Protein AF-A0A920HLV9-F1 (afdb_monomer_lite)

Structure (mmCIF, N/CA/C/O backbone):
data_AF-A0A920HLV9-F1
#
_entry.id   AF-A0A920HLV9-F1
#
loop_
_atom_site.group_PDB
_atom_site.id
_atom_site.type_symbol
_atom_site.label_atom_id
_atom_site.label_alt_id
_atom_site.label_comp_id
_atom_site.label_asym_id
_atom_site.label_entity_id
_atom_site.label_seq_id
_atom_site.pdbx_PDB_ins_code
_atom_site.Cartn_x
_atom_site.Cartn_y
_atom_site.Cartn_z
_atom_site.occupancy
_atom_site.B_iso_or_equiv
_atom_site.auth_seq_id
_atom_site.auth_comp_id
_atom_site.auth_asym_id
_atom_site.auth_atom_id
_atom_site.pdbx_PDB_model_num
ATOM 1 N N . MET A 1 1 ? -12.175 2.499 11.549 1.00 86.56 1 MET A N 1
ATOM 2 C CA . MET A 1 1 ? -11.619 3.129 10.337 1.00 86.56 1 MET A CA 1
ATOM 3 C C . MET A 1 1 ? -11.220 2.059 9.340 1.00 86.56 1 MET A C 1
ATOM 5 O O . MET A 1 1 ? -10.775 0.989 9.750 1.00 86.56 1 MET A O 1
ATOM 9 N N . VAL A 1 2 ? -11.435 2.338 8.056 1.00 90.25 2 VAL A N 1
ATOM 10 C CA . VAL A 1 2 ? -11.090 1.455 6.938 1.00 90.25 2 VAL A CA 1
ATOM 11 C C . VAL A 1 2 ? -10.184 2.238 6.003 1.00 90.25 2 VAL A C 1
ATOM 13 O O . VAL A 1 2 ? -10.560 3.330 5.579 1.00 90.25 2 VAL A O 1
ATOM 16 N N . THR A 1 3 ? -9.034 1.669 5.665 1.00 89.75 3 THR A N 1
ATOM 17 C CA . THR A 1 3 ? -8.076 2.276 4.741 1.00 89.75 3 THR A CA 1
ATOM 18 C C . THR A 1 3 ? -7.927 1.371 3.529 1.00 89.75 3 THR A C 1
ATOM 20 O O . THR A 1 3 ? -7.759 0.160 3.673 1.00 89.75 3 THR A O 1
ATOM 23 N N . LYS A 1 4 ? -8.011 1.959 2.333 1.00 89.75 4 LYS A N 1
ATOM 24 C CA . LYS A 1 4 ? -7.696 1.289 1.071 1.00 89.75 4 LYS A CA 1
ATOM 25 C C . LYS A 1 4 ? -6.448 1.907 0.469 1.00 89.75 4 LYS A C 1
ATOM 27 O O . LYS A 1 4 ? -6.384 3.124 0.316 1.00 89.75 4 LYS A O 1
ATOM 32 N N . ILE A 1 5 ? -5.486 1.060 0.127 1.00 87.75 5 ILE A N 1
ATOM 33 C CA . ILE A 1 5 ? -4.200 1.467 -0.424 1.00 87.75 5 ILE A CA 1
ATOM 34 C C . ILE A 1 5 ? -3.981 0.743 -1.759 1.00 87.75 5 ILE A C 1
ATOM 36 O O . ILE A 1 5 ? -4.056 -0.488 -1.795 1.00 87.75 5 ILE A O 1
ATOM 40 N N . PRO A 1 6 ? -3.744 1.463 -2.868 1.00 87.25 6 PRO A N 1
ATOM 41 C CA . PRO A 1 6 ? -3.455 0.834 -4.152 1.00 87.25 6 PRO A CA 1
ATOM 42 C C . PRO A 1 6 ? -2.082 0.145 -4.140 1.00 87.25 6 PRO A C 1
ATOM 44 O O . PRO A 1 6 ? -1.110 0.705 -3.643 1.00 87.25 6 PRO A O 1
ATOM 47 N N . LYS A 1 7 ? -1.993 -1.045 -4.746 1.00 84.88 7 LYS A N 1
ATOM 48 C CA . LYS A 1 7 ? -0.732 -1.762 -4.989 1.00 84.88 7 LYS A CA 1
ATOM 49 C C . LYS A 1 7 ? -0.239 -1.484 -6.407 1.00 84.88 7 LYS A C 1
ATOM 51 O O . LYS A 1 7 ? -0.984 -1.660 -7.379 1.00 84.88 7 LYS A O 1
ATOM 56 N N . PHE A 1 8 ? 1.027 -1.100 -6.528 1.00 81.94 8 PHE A N 1
ATOM 57 C CA . PHE A 1 8 ? 1.705 -0.884 -7.804 1.00 81.94 8 PHE A CA 1
ATOM 58 C C . PHE A 1 8 ? 2.787 -1.950 -7.985 1.00 81.94 8 PHE A C 1
ATOM 60 O O . PHE A 1 8 ? 3.563 -2.189 -7.076 1.00 81.94 8 PHE A O 1
ATOM 67 N N . ALA A 1 9 ? 2.836 -2.609 -9.144 1.00 77.38 9 ALA A N 1
ATOM 68 C CA . ALA A 1 9 ? 3.809 -3.669 -9.424 1.00 77.38 9 ALA A CA 1
ATOM 69 C C . ALA A 1 9 ? 4.794 -3.221 -10.513 1.00 77.38 9 ALA A C 1
ATOM 71 O O . ALA A 1 9 ? 4.792 -3.762 -11.621 1.00 77.38 9 ALA A O 1
ATOM 72 N N . PHE A 1 10 ? 5.604 -2.200 -10.218 1.00 72.75 10 PHE A N 1
ATOM 73 C CA . PHE A 1 10 ? 6.554 -1.634 -11.186 1.00 72.75 10 PHE A CA 1
ATOM 74 C C . PHE A 1 10 ? 7.711 -2.589 -11.521 1.00 72.75 10 PHE A C 1
ATOM 76 O O . PHE A 1 10 ? 8.202 -2.568 -12.645 1.00 72.75 10 PHE A O 1
ATOM 83 N N . GLU A 1 11 ? 8.071 -3.508 -10.617 1.00 71.19 11 GLU A N 1
ATOM 84 C CA . GLU A 1 11 ? 9.107 -4.530 -10.852 1.00 71.19 11 GLU A CA 1
ATOM 85 C C . GLU A 1 11 ? 8.793 -5.452 -12.038 1.00 71.19 11 GLU A C 1
ATOM 87 O O . GLU A 1 11 ? 9.689 -5.922 -12.737 1.00 71.19 11 GLU A O 1
ATOM 92 N N . LYS A 1 12 ? 7.504 -5.691 -12.308 1.00 71.88 12 LYS A N 1
ATOM 93 C CA . LYS A 1 12 ? 7.070 -6.520 -13.441 1.00 71.88 12 LYS A CA 1
ATOM 94 C C . LYS A 1 12 ? 7.165 -5.786 -14.780 1.00 71.88 12 LYS A C 1
ATOM 96 O O . LYS A 1 12 ? 7.111 -6.432 -15.825 1.00 71.88 12 LYS A O 1
ATOM 101 N N . PHE A 1 13 ? 7.306 -4.461 -14.765 1.00 75.62 13 PHE A N 1
ATOM 102 C CA . PHE A 1 13 ? 7.308 -3.616 -15.955 1.00 75.62 13 PHE A CA 1
ATOM 103 C C . PHE A 1 13 ? 8.452 -2.591 -15.894 1.00 75.62 13 PHE A C 1
ATOM 105 O O . PHE A 1 13 ? 8.198 -1.402 -15.720 1.00 75.62 13 PHE A O 1
ATOM 112 N N . PRO A 1 14 ? 9.715 -3.010 -16.099 1.00 70.31 14 PRO A N 1
ATOM 113 C CA . PRO A 1 14 ? 10.884 -2.135 -15.950 1.00 70.31 14 PRO A CA 1
ATOM 114 C C . PRO A 1 14 ? 10.935 -0.974 -16.958 1.00 70.31 14 PRO A C 1
ATOM 116 O O . PRO A 1 14 ? 11.620 0.014 -16.727 1.00 70.31 14 PRO A O 1
ATOM 119 N N . GLN A 1 15 ? 10.207 -1.066 -18.078 1.00 75.25 15 GLN A N 1
ATOM 120 C CA . GLN A 1 15 ? 10.059 0.039 -19.038 1.00 75.25 15 GLN A CA 1
ATOM 121 C C . GLN A 1 15 ? 8.863 0.955 -18.732 1.00 75.25 15 GLN A C 1
ATOM 123 O O . GLN A 1 15 ? 8.679 1.975 -19.398 1.00 75.25 15 GLN A O 1
ATOM 128 N N . ALA A 1 16 ? 8.013 0.597 -17.764 1.00 70.44 16 ALA A N 1
ATOM 129 C CA . ALA A 1 16 ? 6.862 1.408 -17.404 1.00 70.44 16 ALA A CA 1
ATOM 130 C C . ALA A 1 16 ? 7.291 2.553 -16.488 1.00 70.44 16 ALA A C 1
ATOM 132 O O . ALA A 1 16 ? 7.933 2.362 -15.460 1.00 70.44 16 ALA A O 1
ATOM 133 N N . ASN A 1 17 ? 6.883 3.765 -16.851 1.00 72.62 17 ASN A N 1
ATOM 134 C CA . ASN A 1 17 ? 7.132 4.947 -16.040 1.00 72.62 17 ASN A CA 1
ATOM 135 C C . ASN A 1 17 ? 6.367 4.843 -14.702 1.00 72.62 17 ASN A C 1
ATOM 137 O O . ASN A 1 17 ? 5.133 4.747 -14.710 1.00 72.62 17 ASN A O 1
ATOM 141 N N . SER A 1 18 ? 7.089 4.901 -13.581 1.00 72.25 18 SER A N 1
ATOM 142 C CA . SER A 1 18 ? 6.568 4.828 -12.205 1.00 72.25 18 SER A CA 1
ATOM 143 C C . SER A 1 18 ? 5.771 6.064 -11.767 1.00 72.25 18 SER A C 1
ATOM 145 O O . SER A 1 18 ? 5.052 6.025 -10.770 1.00 72.25 18 SER A O 1
ATOM 147 N N . ARG A 1 19 ? 5.823 7.155 -12.539 1.00 75.06 19 ARG A N 1
ATOM 148 C CA . ARG A 1 19 ? 5.104 8.400 -12.259 1.00 75.06 19 ARG A CA 1
ATOM 149 C C . ARG A 1 19 ? 3.591 8.229 -12.374 1.00 75.06 19 ARG A C 1
ATOM 151 O O . ARG A 1 19 ? 3.085 7.711 -13.378 1.00 75.06 19 ARG A O 1
ATOM 158 N N . LEU A 1 20 ? 2.860 8.765 -11.401 1.00 75.56 20 LEU A N 1
ATOM 159 C CA . LEU A 1 20 ? 1.402 8.833 -11.443 1.00 75.56 20 LEU A CA 1
ATOM 160 C C . LEU A 1 20 ? 0.934 9.813 -12.531 1.00 75.56 20 LEU A C 1
ATOM 162 O O . LEU A 1 20 ? 1.416 10.938 -12.661 1.00 75.56 2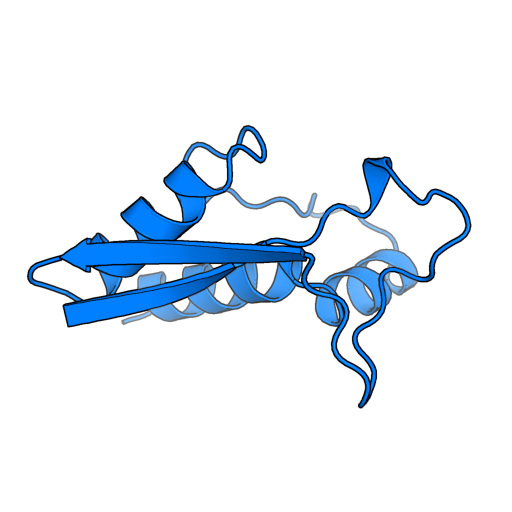0 LEU A O 1
ATOM 166 N N . THR A 1 21 ? -0.010 9.358 -13.347 1.00 78.12 21 THR A N 1
ATOM 167 C CA . THR A 1 21 ? -0.641 10.136 -14.422 1.00 78.12 21 THR A CA 1
ATOM 168 C C . THR A 1 21 ? -2.155 10.078 -14.248 1.00 78.12 21 THR A C 1
ATOM 170 O O . THR A 1 21 ? -2.646 9.398 -13.356 1.00 78.12 21 THR A O 1
ATOM 173 N N . THR A 1 22 ? -2.918 10.735 -15.117 1.00 83.56 22 THR A N 1
ATOM 174 C CA . THR A 1 22 ? -4.391 10.663 -15.100 1.00 83.56 22 THR A CA 1
ATOM 175 C C . THR A 1 22 ? -4.941 9.251 -15.329 1.00 83.56 22 THR A C 1
ATOM 177 O O . THR A 1 22 ? -6.091 8.977 -14.999 1.00 83.56 22 THR A O 1
ATOM 180 N N . GLN A 1 23 ? -4.131 8.350 -15.888 1.00 81.81 23 GLN A N 1
ATOM 181 C CA . GLN A 1 23 ? -4.476 6.945 -16.079 1.00 81.81 23 GLN A CA 1
ATOM 182 C C . GLN A 1 23 ? -4.161 6.103 -14.838 1.00 81.81 23 GLN A C 1
ATOM 184 O O . GLN A 1 23 ? -3.130 6.294 -14.188 1.00 81.81 23 GLN A O 1
ATOM 189 N N . MET A 1 24 ? -5.030 5.128 -14.559 1.00 83.62 24 MET A N 1
ATOM 190 C CA . MET A 1 24 ? -4.847 4.153 -13.484 1.00 83.62 24 MET A CA 1
ATOM 191 C C . MET A 1 24 ? -3.653 3.239 -13.786 1.00 83.62 24 MET A C 1
ATOM 193 O O . MET A 1 24 ? -3.577 2.642 -14.858 1.00 83.62 24 MET A O 1
ATOM 197 N N . LYS A 1 25 ? -2.731 3.130 -12.824 1.00 82.12 25 LYS A N 1
ATOM 198 C CA . LYS A 1 25 ? -1.527 2.280 -12.905 1.00 82.12 25 LYS A CA 1
ATOM 199 C C . LYS A 1 25 ? -1.456 1.200 -11.822 1.00 82.12 25 LYS A C 1
ATOM 201 O O . LYS A 1 25 ? -0.513 0.415 -11.805 1.00 82.12 25 LYS A O 1
ATOM 206 N N . SER A 1 26 ? -2.412 1.176 -10.897 1.00 85.25 26 SER A N 1
ATOM 207 C CA . SER A 1 26 ? -2.458 0.175 -9.835 1.00 85.25 26 SER A CA 1
ATOM 208 C C . SER A 1 26 ? -2.948 -1.168 -10.374 1.00 85.25 26 SER A C 1
ATOM 210 O O . SER A 1 26 ? -3.820 -1.230 -11.238 1.00 85.25 26 SER A O 1
ATOM 212 N N . VAL A 1 27 ? -2.370 -2.251 -9.857 1.00 84.56 27 VAL A N 1
ATOM 213 C CA . VAL A 1 27 ? -2.686 -3.634 -10.262 1.00 84.56 27 VAL A CA 1
ATOM 214 C C . VAL A 1 27 ? -3.623 -4.303 -9.253 1.00 84.56 27 VAL A C 1
ATOM 216 O O . VAL A 1 27 ? -4.322 -5.256 -9.583 1.00 84.56 27 VAL A O 1
ATOM 219 N N . GLY A 1 28 ? -3.673 -3.785 -8.028 1.00 87.75 28 GLY A N 1
ATOM 220 C CA . GLY A 1 28 ? -4.560 -4.270 -6.981 1.00 87.75 28 GLY A CA 1
ATOM 221 C C . GLY A 1 28 ? -4.754 -3.240 -5.880 1.00 87.75 28 GLY A C 1
ATOM 222 O O . GLY A 1 28 ? -4.302 -2.098 -5.983 1.00 87.75 28 GLY A O 1
ATOM 223 N N . GLU A 1 29 ? -5.418 -3.665 -4.815 1.00 88.69 29 GLU A N 1
ATOM 224 C CA . GLU A 1 29 ? -5.642 -2.869 -3.617 1.00 88.69 29 GLU A CA 1
ATOM 225 C C . GLU A 1 29 ? -5.512 -3.740 -2.370 1.00 88.69 29 GLU A C 1
ATOM 227 O O . GLU A 1 29 ? -5.850 -4.923 -2.374 1.00 88.69 29 GLU A O 1
ATOM 232 N N . VAL A 1 30 ? -5.028 -3.125 -1.301 1.00 89.19 30 VAL A N 1
ATOM 233 C CA . VAL A 1 30 ? -4.981 -3.696 0.037 1.00 89.19 30 VAL A CA 1
ATOM 234 C C . VAL A 1 30 ? -5.967 -2.924 0.899 1.00 89.19 30 VAL A C 1
ATOM 236 O O . VAL A 1 30 ? -6.049 -1.695 0.828 1.00 89.19 30 VAL A O 1
ATOM 239 N N . MET A 1 31 ? -6.735 -3.647 1.708 1.00 92.31 31 MET A N 1
ATOM 240 C CA . MET A 1 31 ? -7.711 -3.072 2.624 1.00 92.31 31 MET A CA 1
ATOM 241 C C . MET A 1 31 ? -7.361 -3.464 4.053 1.00 92.31 31 MET A C 1
ATOM 243 O O . MET A 1 31 ? -7.178 -4.641 4.356 1.00 92.31 31 MET A O 1
ATOM 247 N N . SER A 1 32 ? -7.310 -2.477 4.937 1.00 91.56 32 SER A N 1
ATOM 248 C CA . SER A 1 32 ? -6.976 -2.656 6.347 1.00 91.56 32 SER A CA 1
ATOM 249 C C . SER A 1 32 ? -8.005 -1.979 7.248 1.00 91.56 32 SER A C 1
ATOM 251 O O . SER A 1 32 ? -8.633 -0.977 6.896 1.00 91.56 32 SER A O 1
ATOM 253 N N . ILE A 1 33 ? -8.200 -2.554 8.436 1.00 92.81 33 ILE A N 1
ATOM 254 C CA . ILE A 1 33 ? -9.203 -2.112 9.408 1.00 92.81 33 ILE A CA 1
ATOM 255 C C . ILE A 1 33 ? -8.517 -1.859 10.754 1.00 92.81 33 ILE A C 1
ATOM 257 O O . ILE A 1 33 ? -7.720 -2.671 11.234 1.00 92.81 33 ILE A O 1
ATOM 261 N N . GLY A 1 34 ? -8.844 -0.725 11.373 1.00 91.44 34 GLY A N 1
ATOM 262 C CA . GLY A 1 34 ? -8.308 -0.303 12.668 1.00 91.44 34 GLY A CA 1
ATOM 263 C C . GLY A 1 34 ? -9.303 0.551 13.445 1.00 91.44 34 GLY A C 1
ATOM 264 O O . GLY A 1 34 ? -10.263 1.082 12.880 1.00 91.44 34 GLY A O 1
ATOM 265 N N . ARG A 1 35 ? -9.098 0.684 14.756 1.00 92.44 35 ARG A N 1
ATOM 266 C CA . ARG A 1 35 ? -9.915 1.562 15.607 1.00 92.44 35 ARG A CA 1
ATOM 267 C C . ARG A 1 35 ? -9.593 3.031 15.334 1.00 92.44 35 ARG A C 1
ATOM 269 O O . ARG A 1 35 ? -10.504 3.853 15.321 1.00 92.44 35 ARG A O 1
ATOM 276 N N . THR A 1 36 ? -8.333 3.327 15.020 1.00 88.50 36 THR A N 1
ATOM 277 C CA . THR A 1 36 ? -7.831 4.658 14.643 1.00 88.50 36 THR A CA 1
ATOM 278 C C . THR A 1 36 ? -7.300 4.667 13.209 1.00 88.50 36 THR A C 1
ATOM 280 O O . THR A 1 36 ? -7.063 3.609 12.618 1.00 88.50 36 THR A O 1
ATOM 283 N N . PHE A 1 37 ? -7.130 5.862 12.633 1.00 84.19 37 PHE A N 1
ATOM 284 C CA . PHE A 1 37 ? -6.579 6.008 11.284 1.00 84.19 37 PHE A CA 1
ATOM 285 C C . PHE A 1 37 ? -5.126 5.512 11.225 1.00 84.19 37 PHE A C 1
ATOM 287 O O . PHE A 1 37 ? -4.821 4.696 10.357 1.00 84.19 37 PHE A O 1
ATOM 294 N N . GLN A 1 38 ? -4.294 5.875 12.210 1.00 85.25 38 GLN A N 1
ATOM 295 C CA . GLN A 1 38 ? -2.907 5.413 12.368 1.00 85.25 38 GLN A CA 1
ATOM 296 C C . GLN A 1 38 ? -2.813 3.879 12.335 1.00 85.25 38 GLN A C 1
ATOM 298 O O . GLN A 1 38 ? -2.044 3.317 11.560 1.00 85.25 38 GLN A O 1
ATOM 303 N N . GLU A 1 39 ? -3.653 3.197 13.126 1.00 86.06 39 GLU A N 1
ATOM 304 C CA . GLU A 1 39 ? -3.673 1.733 13.212 1.00 86.06 39 GLU A CA 1
ATOM 305 C C . GLU A 1 39 ? -4.068 1.099 11.872 1.00 86.06 39 GLU A C 1
ATOM 307 O O . GLU A 1 39 ? -3.425 0.159 11.407 1.00 86.06 39 GLU A O 1
ATOM 312 N N . SER A 1 40 ? -5.128 1.608 11.234 1.00 89.19 40 SER A N 1
ATOM 313 C CA . SER A 1 40 ? -5.547 1.099 9.925 1.00 89.19 40 SER A CA 1
ATOM 314 C C . SER A 1 40 ? -4.498 1.367 8.843 1.00 89.19 40 SER A C 1
ATOM 316 O O . SER A 1 40 ? -4.256 0.503 8.007 1.00 89.19 40 SER A O 1
ATOM 318 N N . PHE A 1 41 ? -3.834 2.521 8.865 1.00 85.50 41 PHE A N 1
ATOM 319 C CA . PHE A 1 41 ? -2.849 2.905 7.860 1.00 85.50 41 PHE A CA 1
ATOM 320 C C . PHE A 1 41 ? -1.568 2.069 7.966 1.00 85.50 41 PHE A C 1
ATOM 322 O O . PHE A 1 41 ? -1.158 1.475 6.972 1.00 85.50 41 PHE A O 1
ATOM 329 N N . GLN A 1 42 ? -1.017 1.900 9.174 1.00 84.94 42 GLN A N 1
ATOM 330 C CA . GLN A 1 42 ? 0.171 1.067 9.404 1.00 84.94 42 GLN A CA 1
ATOM 331 C C . GLN A 1 42 ? -0.063 -0.395 8.994 1.00 84.94 42 GLN A C 1
ATOM 333 O O . GLN A 1 42 ? 0.769 -0.992 8.312 1.00 84.94 42 GLN A O 1
ATOM 338 N N . LYS A 1 43 ? -1.233 -0.958 9.334 1.00 87.19 43 LYS A N 1
ATOM 339 C CA . LYS A 1 43 ? -1.638 -2.304 8.887 1.00 87.19 43 LYS A CA 1
ATOM 340 C C . LYS A 1 43 ? -1.717 -2.410 7.363 1.00 87.19 43 LYS A C 1
ATOM 342 O O . LYS A 1 43 ? -1.397 -3.458 6.809 1.00 87.19 43 LYS A O 1
ATOM 347 N N . GLY A 1 44 ? -2.158 -1.344 6.694 1.00 87.94 44 GLY A N 1
ATOM 348 C CA . GLY A 1 44 ? -2.237 -1.278 5.235 1.00 87.94 44 GLY A CA 1
ATOM 349 C C . GLY A 1 44 ? -0.857 -1.268 4.578 1.00 87.94 44 GLY A C 1
ATOM 350 O O . GLY A 1 44 ? -0.640 -2.034 3.645 1.00 87.94 44 GLY A O 1
ATOM 351 N N . ILE A 1 45 ? 0.078 -0.466 5.101 1.00 83.06 45 ILE A N 1
ATOM 352 C CA . ILE A 1 45 ? 1.464 -0.394 4.606 1.00 83.06 45 ILE A CA 1
ATOM 353 C C . ILE A 1 45 ? 2.175 -1.736 4.767 1.00 83.06 45 ILE A C 1
ATOM 355 O O . ILE A 1 45 ? 2.738 -2.250 3.807 1.00 83.06 45 ILE A O 1
ATOM 359 N N . GLN A 1 46 ? 2.094 -2.350 5.949 1.00 82.94 46 GLN A N 1
ATOM 360 C CA . GLN A 1 46 ? 2.726 -3.650 6.187 1.00 82.94 46 GLN A CA 1
ATOM 361 C C . GLN A 1 46 ? 2.165 -4.746 5.262 1.00 82.94 46 GLN A C 1
ATOM 363 O O . GLN A 1 46 ? 2.882 -5.649 4.843 1.00 82.94 46 GLN A O 1
ATOM 368 N N . SER A 1 47 ? 0.885 -4.641 4.901 1.00 85.75 47 SER A N 1
ATOM 369 C CA . SER A 1 47 ? 0.204 -5.588 4.011 1.00 85.75 47 SER A CA 1
ATOM 370 C C . SER A 1 47 ? 0.534 -5.393 2.520 1.00 85.75 47 SER A C 1
ATOM 372 O O . SER A 1 47 ? 0.076 -6.183 1.697 1.00 85.75 47 SER A O 1
ATOM 374 N N . LEU A 1 48 ? 1.306 -4.364 2.138 1.00 79.44 48 LEU A N 1
ATOM 375 C CA . LEU A 1 48 ? 1.757 -4.172 0.752 1.00 79.44 48 LEU A CA 1
ATOM 376 C C . LEU A 1 48 ? 2.916 -5.108 0.359 1.00 79.44 48 LEU A C 1
ATOM 378 O O . LEU A 1 48 ? 3.108 -5.330 -0.837 1.00 79.44 48 LEU A O 1
ATOM 382 N N . GLU A 1 49 ? 3.592 -5.729 1.338 1.00 71.44 49 GLU A N 1
ATOM 383 C CA . GLU A 1 49 ? 4.719 -6.670 1.164 1.00 71.44 49 GLU A CA 1
ATOM 384 C C . GLU A 1 49 ? 5.983 -6.053 0.532 1.00 71.44 49 GLU A C 1
ATOM 386 O O . GLU A 1 49 ? 6.849 -6.768 0.043 1.00 71.44 49 GLU A O 1
ATOM 391 N N . GLU A 1 50 ? 6.145 -4.731 0.601 1.00 72.19 50 GLU A N 1
ATOM 392 C CA . GLU A 1 50 ? 7.316 -3.995 0.079 1.00 72.19 50 GLU A CA 1
ATOM 393 C C . GLU A 1 50 ? 8.564 -4.114 0.990 1.00 72.19 50 GLU A C 1
ATOM 395 O O . GLU A 1 50 ? 9.458 -3.278 0.951 1.00 72.19 50 GLU A O 1
ATOM 400 N N . ASN A 1 51 ? 8.625 -5.130 1.863 1.00 66.94 51 ASN A N 1
ATOM 401 C CA . ASN A 1 51 ? 9.636 -5.292 2.927 1.00 66.94 51 ASN A CA 1
ATOM 402 C C . ASN A 1 51 ? 9.752 -4.103 3.904 1.00 66.94 51 ASN A C 1
ATOM 404 O O . ASN A 1 51 ? 10.767 -3.944 4.578 1.00 66.94 51 ASN A O 1
ATOM 408 N N . LEU A 1 52 ? 8.699 -3.293 4.026 1.00 67.62 52 LEU A N 1
ATOM 409 C CA . LEU A 1 52 ? 8.635 -2.186 4.979 1.00 67.62 52 LEU A CA 1
ATOM 410 C C . LEU A 1 52 ? 8.055 -2.663 6.316 1.00 67.62 52 LEU A C 1
ATOM 412 O O . LEU A 1 52 ? 7.017 -3.329 6.362 1.00 67.62 52 LEU A O 1
ATOM 416 N N . SER A 1 53 ? 8.702 -2.289 7.423 1.00 67.62 53 SER A N 1
ATOM 417 C CA . SER A 1 53 ? 8.261 -2.625 8.787 1.00 67.62 53 SER A CA 1
ATOM 418 C C . SER A 1 53 ? 7.095 -1.743 9.284 1.00 67.62 53 SER A C 1
ATOM 420 O O . SER A 1 53 ? 6.519 -1.984 10.348 1.00 67.62 53 SER A O 1
ATOM 422 N N . GLY A 1 54 ? 6.702 -0.746 8.482 1.00 68.56 54 GLY A N 1
ATOM 423 C CA . GLY A 1 54 ? 5.643 0.211 8.766 1.00 68.56 54 GLY A CA 1
ATOM 424 C C . GLY A 1 54 ? 6.064 1.608 8.331 1.00 68.56 54 GLY A C 1
ATOM 425 O O . GLY A 1 54 ? 6.106 1.912 7.145 1.00 68.56 54 GLY A O 1
ATOM 426 N N . PHE A 1 55 ? 6.349 2.452 9.311 1.00 67.00 55 PHE A N 1
ATOM 427 C CA . PHE A 1 55 ? 6.716 3.847 9.131 1.00 67.00 55 PHE A CA 1
ATOM 428 C C . PHE A 1 55 ? 8.242 4.015 9.127 1.00 67.00 55 PHE A C 1
ATOM 430 O O . PHE A 1 55 ? 8.825 4.505 10.091 1.00 67.00 55 PHE A O 1
ATOM 437 N N . GLU A 1 56 ? 8.881 3.537 8.066 1.00 66.56 56 GLU A N 1
ATOM 438 C CA . GLU A 1 56 ? 10.331 3.631 7.866 1.00 66.56 56 GLU A CA 1
ATOM 439 C C . GLU A 1 56 ? 10.629 4.770 6.882 1.00 66.56 56 GLU A C 1
ATOM 441 O O . GLU A 1 56 ? 9.946 4.856 5.862 1.00 66.56 56 GLU A O 1
ATOM 446 N N . SER A 1 57 ? 11.638 5.603 7.163 1.00 63.81 57 SER A N 1
ATOM 447 C CA . SER A 1 57 ? 12.126 6.589 6.188 1.00 63.81 57 SER A CA 1
ATOM 448 C C . SER A 1 57 ? 12.855 5.861 5.070 1.00 63.81 57 SER A C 1
ATOM 450 O O . SER A 1 57 ? 13.840 5.170 5.328 1.00 63.81 57 SER A O 1
ATOM 452 N N . ILE A 1 58 ? 12.388 6.011 3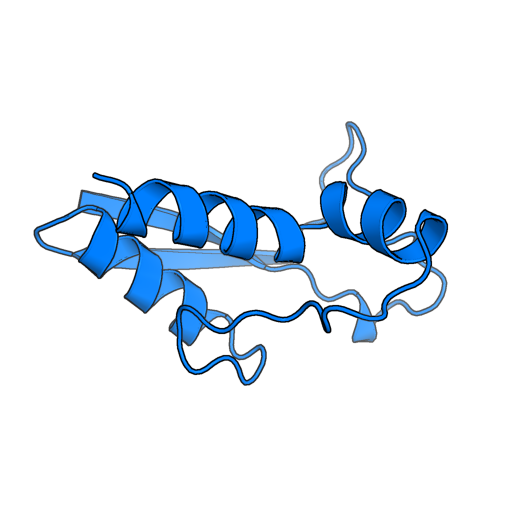.835 1.00 64.44 58 ILE A N 1
ATOM 453 C CA . ILE A 1 58 ? 13.021 5.378 2.665 1.00 64.44 58 ILE A CA 1
ATOM 454 C C . ILE A 1 58 ? 14.082 6.313 2.050 1.00 64.44 58 ILE A C 1
ATOM 456 O O . ILE A 1 58 ? 14.907 5.884 1.245 1.00 64.44 58 ILE A O 1
ATOM 460 N N . ILE A 1 59 ? 14.094 7.588 2.448 1.00 64.69 59 ILE A N 1
ATOM 461 C CA . ILE A 1 59 ? 15.019 8.605 1.944 1.00 64.69 59 ILE A CA 1
ATOM 462 C C . ILE A 1 59 ? 16.229 8.724 2.877 1.00 64.69 59 ILE A C 1
ATOM 464 O O . ILE A 1 59 ? 16.069 9.017 4.063 1.00 64.69 59 ILE A O 1
ATOM 468 N N . ASP A 1 60 ? 17.435 8.549 2.332 1.00 58.53 60 ASP A N 1
ATOM 469 C CA . ASP A 1 60 ? 18.683 8.934 2.998 1.00 58.53 60 ASP A CA 1
ATOM 470 C C . ASP A 1 60 ? 18.873 10.460 2.907 1.00 58.53 60 ASP A C 1
ATOM 472 O O . ASP A 1 60 ? 18.656 11.070 1.852 1.00 58.53 60 ASP A O 1
ATOM 476 N N . GLU A 1 61 ? 19.349 11.079 3.995 1.00 58.44 61 GLU A N 1
ATOM 477 C CA . GLU A 1 61 ? 19.597 12.532 4.127 1.00 58.44 61 GLU A CA 1
ATOM 478 C C . GLU A 1 61 ? 20.597 13.102 3.091 1.00 58.44 61 GLU A C 1
ATOM 480 O O . GLU A 1 61 ? 20.774 14.316 2.995 1.00 58.44 61 GLU A O 1
ATOM 485 N N . PHE A 1 62 ? 21.233 12.240 2.289 1.00 55.66 62 PHE A N 1
ATOM 486 C CA . PHE A 1 62 ? 22.241 12.576 1.277 1.00 55.66 62 PHE A CA 1
ATOM 487 C C . PHE A 1 62 ? 21.766 12.412 -0.181 1.00 55.66 62 PHE A C 1
ATOM 489 O O . PHE A 1 62 ? 22.591 12.487 -1.092 1.00 55.66 62 PHE A O 1
ATOM 496 N N . SER A 1 63 ? 20.472 12.178 -0.421 1.00 58.94 63 SER A N 1
ATOM 497 C CA . SER A 1 63 ? 19.936 12.009 -1.782 1.00 58.94 63 SER A CA 1
ATOM 498 C C . SER A 1 63 ? 20.003 13.296 -2.619 1.00 58.94 63 SER A C 1
ATOM 500 O O . SER A 1 63 ? 19.806 14.411 -2.130 1.00 58.94 63 SER A O 1
ATOM 502 N N . ASP A 1 64 ? 20.319 13.134 -3.906 1.00 65.69 64 ASP A N 1
ATOM 503 C CA . ASP A 1 64 ? 20.455 14.227 -4.869 1.00 65.69 64 ASP A CA 1
ATOM 504 C C . ASP A 1 64 ? 19.094 14.931 -5.058 1.00 65.69 64 ASP A C 1
ATOM 506 O O . ASP A 1 64 ? 18.060 14.267 -5.139 1.00 65.69 64 ASP A O 1
ATOM 510 N N . GLN A 1 65 ? 19.052 16.265 -5.181 1.00 66.00 65 GLN A N 1
ATOM 511 C CA . GLN A 1 65 ? 17.781 17.029 -5.196 1.00 66.00 65 GLN A CA 1
ATOM 512 C C . GLN A 1 65 ? 16.805 16.564 -6.295 1.00 66.00 65 GLN A C 1
ATOM 514 O O . GLN A 1 65 ? 15.585 16.667 -6.154 1.00 66.00 65 GLN A O 1
ATOM 519 N N . ASN A 1 66 ? 17.340 16.038 -7.400 1.00 63.38 66 ASN A N 1
ATOM 520 C CA . ASN A 1 66 ? 16.546 15.472 -8.488 1.00 63.38 66 ASN A CA 1
ATOM 521 C C . ASN A 1 66 ? 15.935 14.108 -8.135 1.00 63.38 66 ASN A C 1
ATOM 523 O O . ASN A 1 66 ? 14.816 13.831 -8.564 1.00 63.38 66 ASN A O 1
ATOM 527 N N . GLU A 1 67 ? 16.628 13.273 -7.359 1.00 63.75 67 GLU A N 1
ATOM 528 C CA . GLU A 1 67 ? 16.088 12.003 -6.862 1.00 63.75 67 GLU A CA 1
ATOM 529 C C . GLU A 1 67 ? 14.997 12.255 -5.823 1.00 63.75 67 GLU A C 1
A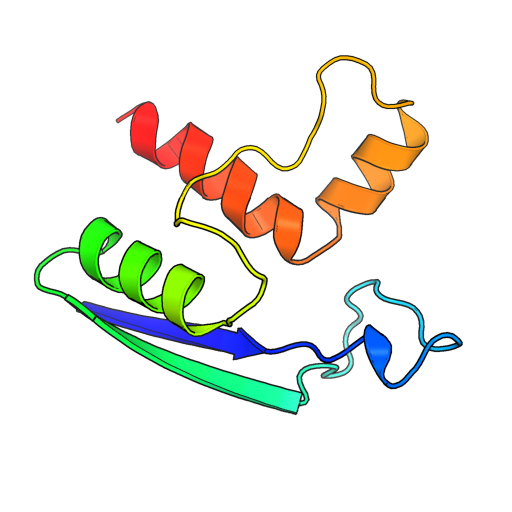TOM 531 O O . GLU A 1 67 ? 13.937 11.636 -5.902 1.00 63.75 67 GLU A O 1
ATOM 536 N N . THR A 1 68 ? 15.181 13.248 -4.945 1.00 64.88 68 THR A N 1
ATOM 537 C CA . THR A 1 68 ? 14.151 13.678 -3.988 1.00 64.88 68 THR A CA 1
ATOM 538 C C . THR A 1 68 ? 12.877 14.132 -4.709 1.00 64.88 68 THR A C 1
ATOM 540 O O . THR A 1 68 ? 11.783 13.675 -4.391 1.00 64.88 68 THR A O 1
ATOM 543 N N . LEU A 1 69 ? 12.994 14.972 -5.747 1.00 63.97 69 LEU A N 1
ATOM 544 C CA . LEU A 1 69 ? 11.839 15.444 -6.526 1.00 63.97 69 LEU A CA 1
ATOM 545 C C . LEU A 1 69 ? 11.122 14.325 -7.293 1.00 63.97 69 LEU A C 1
ATOM 547 O O . LEU A 1 69 ? 9.905 14.390 -7.483 1.00 63.97 69 LEU A O 1
ATOM 551 N N . GLN A 1 70 ? 11.856 13.316 -7.766 1.00 62.03 70 GLN A N 1
ATOM 552 C CA . GLN A 1 70 ? 11.234 12.148 -8.388 1.00 62.03 70 GLN A CA 1
ATOM 553 C C . GLN A 1 70 ? 10.537 11.269 -7.352 1.00 62.03 70 GLN A C 1
ATOM 555 O O . GLN A 1 70 ? 9.432 10.801 -7.626 1.00 62.03 70 GLN A O 1
ATOM 560 N N . TYR A 1 71 ? 11.129 11.124 -6.165 1.00 66.06 71 TYR A N 1
ATOM 561 C CA . TYR A 1 71 ? 10.563 10.376 -5.053 1.00 66.06 71 TYR A CA 1
ATOM 562 C C . TYR A 1 71 ? 9.238 10.984 -4.563 1.00 66.06 71 TYR A C 1
ATOM 564 O O . TYR A 1 71 ? 8.255 10.249 -4.458 1.00 66.06 71 TYR A O 1
ATOM 572 N N . GLU A 1 72 ? 9.162 12.313 -4.405 1.00 64.56 72 GLU A N 1
ATOM 573 C CA . GLU A 1 72 ? 7.960 13.084 -4.008 1.00 64.56 72 GLU A CA 1
ATOM 574 C C . GLU A 1 72 ? 6.722 12.822 -4.885 1.00 64.56 72 GLU A C 1
ATOM 576 O O . GLU A 1 72 ? 5.577 12.951 -4.454 1.00 64.56 72 GLU A O 1
ATOM 581 N N . LEU A 1 73 ? 6.934 12.430 -6.142 1.00 61.97 73 LEU A N 1
ATOM 582 C CA . LEU A 1 73 ? 5.865 12.143 -7.102 1.00 61.97 73 LEU A CA 1
ATOM 583 C C . LEU A 1 73 ? 5.514 10.650 -7.189 1.00 61.97 73 LEU A C 1
ATOM 585 O O . LEU A 1 73 ? 4.686 10.250 -8.019 1.00 61.97 73 LEU A O 1
ATOM 589 N N . THR A 1 74 ? 6.137 9.831 -6.346 1.00 64.94 74 THR A N 1
ATOM 590 C CA . THR A 1 74 ? 5.919 8.388 -6.243 1.00 64.94 74 THR A CA 1
ATOM 591 C C . THR A 1 74 ? 5.099 8.042 -5.009 1.00 64.94 74 THR A C 1
ATOM 593 O O . THR A 1 74 ? 5.010 8.785 -4.038 1.00 64.94 74 THR A O 1
ATOM 596 N N . PHE A 1 75 ? 4.495 6.857 -5.042 1.00 64.56 75 PHE A N 1
ATOM 597 C CA . PHE A 1 75 ? 3.677 6.347 -3.946 1.00 64.56 75 PHE A CA 1
ATOM 598 C C . PHE A 1 75 ? 4.441 6.241 -2.607 1.00 64.56 75 PHE A C 1
ATOM 600 O O . PHE A 1 75 ? 3.844 6.428 -1.552 1.00 64.56 75 PHE A O 1
ATOM 607 N N . ALA A 1 76 ? 5.755 6.004 -2.652 1.00 63.59 76 ALA A N 1
ATOM 608 C CA . ALA A 1 76 ? 6.604 5.894 -1.469 1.00 63.59 76 ALA A CA 1
ATOM 609 C C . ALA A 1 76 ? 6.732 7.224 -0.690 1.00 63.59 76 ALA A C 1
ATOM 611 O O . ALA A 1 76 ? 6.596 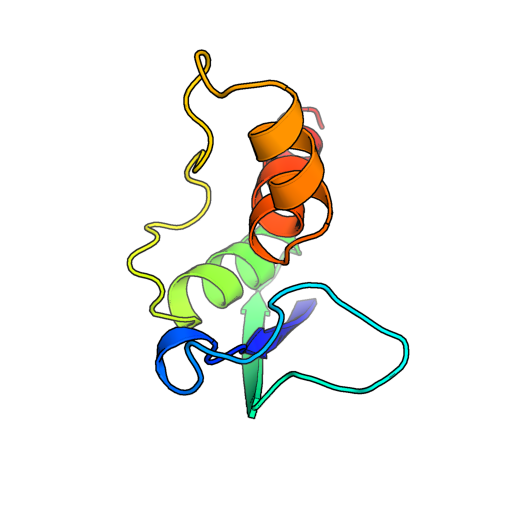7.219 0.531 1.00 63.59 76 ALA A O 1
ATOM 612 N N . ALA A 1 77 ? 6.823 8.377 -1.367 1.00 61.50 77 ALA A N 1
ATOM 613 C CA . ALA A 1 77 ? 6.820 9.676 -0.683 1.00 61.50 77 ALA A CA 1
ATOM 614 C C . ALA A 1 77 ? 5.525 9.958 0.074 1.00 61.50 77 ALA A C 1
ATOM 616 O O . ALA A 1 77 ? 5.544 10.553 1.145 1.00 61.50 77 ALA A O 1
ATOM 617 N N . LEU A 1 78 ? 4.392 9.469 -0.433 1.00 60.84 78 LEU A N 1
ATOM 618 C CA . LEU A 1 78 ? 3.100 9.609 0.236 1.00 60.84 78 LEU A CA 1
ATOM 619 C C . LEU A 1 78 ? 3.084 8.920 1.612 1.00 60.84 78 LEU A C 1
ATOM 621 O O . LEU A 1 78 ? 2.371 9.373 2.505 1.00 60.84 78 LEU A O 1
ATOM 625 N N . ILE A 1 79 ? 3.879 7.861 1.796 1.00 65.06 79 ILE A N 1
ATOM 626 C CA . ILE A 1 79 ? 4.049 7.176 3.083 1.00 65.06 79 ILE A CA 1
ATOM 627 C C . ILE A 1 79 ? 4.921 8.021 4.025 1.00 65.06 79 ILE A C 1
ATOM 629 O O . ILE A 1 79 ? 4.510 8.251 5.164 1.00 65.06 79 ILE A O 1
ATOM 633 N N . ASP A 1 80 ? 6.047 8.553 3.541 1.00 62.03 80 ASP A N 1
ATOM 634 C CA . ASP A 1 80 ? 6.976 9.383 4.329 1.00 62.03 80 ASP A CA 1
ATOM 635 C C . ASP A 1 80 ? 6.382 10.737 4.743 1.00 62.03 80 ASP A C 1
ATOM 637 O O . ASP A 1 80 ? 6.457 11.132 5.909 1.00 62.03 80 ASP A O 1
ATOM 641 N N . THR A 1 81 ? 5.719 11.453 3.828 1.00 57.84 81 THR A N 1
ATOM 642 C CA . THR A 1 81 ? 5.081 12.736 4.158 1.00 57.84 81 THR A CA 1
ATOM 643 C C . THR A 1 81 ? 3.927 12.539 5.142 1.00 57.84 81 THR A C 1
ATOM 645 O O . THR A 1 81 ? 3.729 13.363 6.037 1.00 57.84 81 THR A O 1
ATOM 648 N N . CYS A 1 82 ? 3.157 11.449 5.009 1.00 54.88 82 CYS A N 1
ATOM 649 C CA . CYS A 1 82 ? 2.133 11.108 5.995 1.00 54.88 8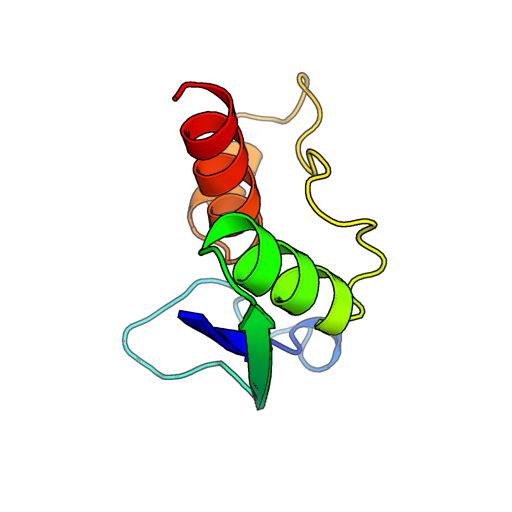2 CYS A CA 1
ATOM 650 C C . CYS A 1 82 ? 2.758 10.772 7.350 1.00 54.88 82 CYS A C 1
ATOM 652 O O . CYS A 1 82 ? 2.248 11.246 8.359 1.00 54.88 82 CYS A O 1
ATOM 654 N N . LEU A 1 83 ? 3.861 10.026 7.392 1.00 58.91 83 LEU A N 1
ATOM 655 C CA . LEU A 1 83 ? 4.562 9.707 8.634 1.00 58.91 83 LEU A CA 1
ATOM 656 C C . LEU A 1 83 ? 5.022 10.965 9.385 1.00 58.91 83 LEU A C 1
ATOM 658 O O . LEU A 1 83 ? 4.670 11.148 10.551 1.00 58.91 83 LEU A O 1
ATOM 662 N N . LEU A 1 84 ? 5.746 11.862 8.711 1.00 57.41 84 LEU A N 1
ATOM 663 C CA . LEU A 1 84 ? 6.230 13.118 9.297 1.00 57.41 84 LEU A CA 1
ATOM 664 C C . LEU A 1 84 ? 5.088 13.980 9.843 1.00 57.41 84 LEU A C 1
ATOM 666 O O . LEU A 1 84 ? 5.206 14.586 10.909 1.00 57.41 84 LEU A O 1
ATOM 670 N N . ARG A 1 85 ? 3.954 14.004 9.138 1.00 58.34 85 ARG A N 1
ATOM 671 C CA . ARG A 1 85 ? 2.776 14.767 9.557 1.00 58.34 85 ARG A CA 1
ATOM 672 C C . ARG A 1 85 ? 2.025 14.107 10.712 1.00 58.34 85 ARG A C 1
ATOM 674 O O . ARG A 1 85 ? 1.518 14.818 11.563 1.00 58.34 85 ARG A O 1
ATOM 681 N N . MET A 1 86 ? 1.992 12.775 10.776 1.00 55.81 86 MET A N 1
ATOM 682 C CA . MET A 1 86 ? 1.328 12.026 11.850 1.00 55.81 86 MET A CA 1
ATOM 683 C C . MET A 1 86 ? 2.149 11.914 13.143 1.00 55.81 86 MET A C 1
ATOM 685 O O . MET A 1 86 ? 1.567 11.602 14.175 1.00 55.81 86 MET A O 1
ATOM 689 N N . LEU A 1 8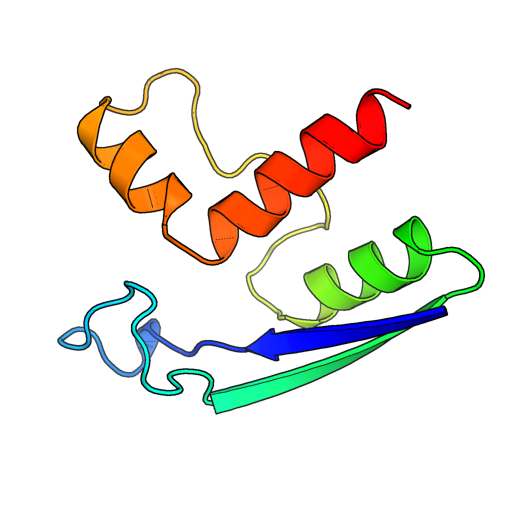7 ? 3.467 12.142 13.099 1.00 54.16 87 LEU A N 1
ATOM 690 C CA . LEU A 1 87 ? 4.338 12.246 14.283 1.00 54.16 87 LEU A CA 1
ATOM 691 C C . LEU A 1 87 ? 4.431 13.676 14.850 1.00 54.16 87 LEU A C 1
ATOM 693 O O . LEU A 1 87 ? 5.003 13.862 15.922 1.00 54.16 87 LEU A O 1
ATOM 697 N N . SER A 1 88 ? 3.906 14.673 14.128 1.00 54.88 88 SER A N 1
ATOM 698 C CA . SER A 1 88 ? 3.931 16.093 14.517 1.00 54.88 88 SER A CA 1
ATOM 699 C C . SER A 1 88 ? 2.638 16.584 15.195 1.00 54.88 88 SER A C 1
ATOM 701 O O . SER A 1 88 ? 2.599 17.736 15.625 1.00 54.88 88 SER A O 1
ATOM 703 N N . ASP A 1 89 ? 1.615 15.726 15.290 1.00 48.91 89 ASP A N 1
ATOM 704 C CA . ASP A 1 89 ? 0.350 15.929 16.020 1.00 48.91 89 ASP A CA 1
ATOM 705 C C . ASP A 1 89 ? 0.304 15.034 17.273 1.00 48.91 89 ASP A C 1
ATOM 707 O O . ASP A 1 89 ? -0.199 15.498 18.324 1.00 48.91 89 ASP A O 1
#

Secondary structure (DSSP, 8-state):
-EEEEEE--GGG-TTS--S--SS----EEEEEE-SSHHHHHHHHHHTT-SS--SS---S-TT--HHHHHHHHTSHHHHHHHHHHHHS--

Radius of gyration: 13.83 Å; chains: 1; bounding box: 34×24×35 Å

Foldseek 3Di:
DKDKDFAADCVVPVPDDQFDDPDDRGPGIFMADDPDPQRRQQVRVVVSVPPDNGQDDPDDPPDDPVVVVSCCRHPNVVSNVVSVVVVVD

Sequence (89 aa):
MVTKIPKFAFEKFPQANSRLTTQMKSVGEVMSIGRTFQESFQKGIQSLEENLSGFESIIDEFSDQNETLQYELTFAALIDTCLLRMLSD

pLDDT: mean 73.62, std 11.91, range [48.91, 92.81]